Protein AF-A0A6B3G689-F1 (afdb_monomer_lite)

Secondary structure (DSSP, 8-state):
---TTTSPPPPPHHHHHHHHHHHHHHTT--S-----PPP------

Foldseek 3Di:
DQDPPQNDDDDDPVNQVVVQVVVCVVVVHPDGDDDDDDHDPDPPD

Structure (mmCIF, N/CA/C/O backbone):
data_AF-A0A6B3G689-F1
#
_entry.id   AF-A0A6B3G689-F1
#
loop_
_atom_site.group_PDB
_atom_site.id
_atom_site.type_symbol
_atom_site.label_atom_id
_atom_site.label_alt_id
_atom_site.label_comp_id
_atom_site.label_asym_id
_atom_site.label_entity_id
_atom_site.label_seq_id
_atom_site.pdbx_PDB_ins_code
_atom_site.Cartn_x
_atom_site.Cartn_y
_atom_site.Cartn_z
_atom_site.occupancy
_atom_site.B_iso_or_equiv
_atom_site.auth_seq_id
_atom_site.auth_comp_id
_atom_site.auth_asym_id
_atom_site.auth_atom_id
_atom_site.pdbx_PDB_model_num
ATOM 1 N N . MET A 1 1 ? 15.069 -10.765 -20.957 1.00 61.69 1 MET A N 1
ATOM 2 C CA . MET A 1 1 ? 14.070 -11.274 -19.997 1.00 61.69 1 MET A CA 1
ATOM 3 C C . MET A 1 1 ? 13.662 -10.109 -19.128 1.00 61.69 1 MET A C 1
ATOM 5 O O . MET A 1 1 ? 14.548 -9.473 -18.582 1.00 61.69 1 MET A O 1
ATOM 9 N N . THR A 1 2 ? 12.375 -9.794 -19.085 1.00 71.00 2 THR A N 1
ATOM 10 C CA . THR A 1 2 ? 11.824 -8.671 -18.320 1.00 71.00 2 THR A CA 1
ATOM 11 C C . THR A 1 2 ? 11.724 -9.097 -16.856 1.00 71.00 2 THR A C 1
ATOM 13 O O . THR A 1 2 ? 11.138 -10.146 -16.568 1.00 71.00 2 THR A O 1
ATOM 16 N N . HIS A 1 3 ? 12.358 -8.370 -15.941 1.00 69.94 3 HIS A N 1
ATOM 17 C CA . HIS A 1 3 ? 12.361 -8.716 -14.527 1.00 69.94 3 HIS A CA 1
ATOM 18 C C . HIS A 1 3 ? 11.027 -8.281 -13.895 1.00 69.94 3 HIS A C 1
ATOM 20 O O . HIS A 1 3 ? 10.695 -7.094 -13.920 1.00 69.94 3 HIS A O 1
ATOM 26 N N . PRO A 1 4 ? 10.262 -9.204 -13.280 1.00 71.94 4 PRO A N 1
ATOM 27 C CA . PRO A 1 4 ? 8.857 -8.985 -12.911 1.00 71.94 4 PRO A CA 1
ATOM 28 C C . PRO A 1 4 ? 8.625 -7.864 -11.889 1.00 71.94 4 PRO A C 1
ATOM 30 O O . PRO A 1 4 ? 7.499 -7.400 -11.749 1.00 71.94 4 PRO A O 1
ATOM 33 N 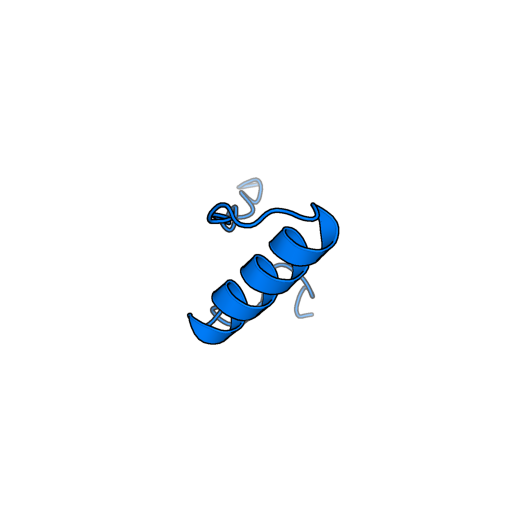N . PHE A 1 5 ? 9.674 -7.427 -11.188 1.00 70.81 5 PHE A N 1
ATOM 34 C CA . PHE A 1 5 ? 9.607 -6.347 -10.199 1.00 70.81 5 PHE A CA 1
ATOM 35 C C . PHE A 1 5 ? 10.452 -5.116 -10.540 1.00 70.81 5 PHE A C 1
ATOM 37 O O . PHE A 1 5 ? 10.351 -4.124 -9.831 1.00 70.81 5 PHE A O 1
ATOM 44 N N . LEU A 1 6 ? 11.288 -5.175 -11.585 1.00 71.44 6 LEU A N 1
ATOM 45 C CA . LEU A 1 6 ? 12.153 -4.044 -11.969 1.00 71.44 6 LEU A CA 1
ATOM 46 C C . LEU A 1 6 ? 11.675 -3.359 -13.252 1.00 71.44 6 LEU A C 1
ATOM 48 O O . LEU A 1 6 ? 11.988 -2.199 -13.468 1.00 71.44 6 LEU A O 1
ATOM 52 N N . ASP A 1 7 ? 10.853 -4.041 -14.049 1.00 75.50 7 ASP A N 1
ATOM 53 C CA . ASP A 1 7 ? 10.283 -3.510 -15.289 1.00 75.50 7 ASP A CA 1
ATOM 54 C C . ASP A 1 7 ? 8.773 -3.251 -15.147 1.00 75.50 7 ASP A C 1
ATOM 56 O O . ASP A 1 7 ? 7.986 -3.467 -16.075 1.00 75.50 7 ASP A O 1
ATOM 60 N N . LEU A 1 8 ? 8.335 -2.853 -13.948 1.00 74.50 8 LEU A N 1
ATOM 61 C CA . LEU A 1 8 ? 6.931 -2.537 -13.708 1.00 74.50 8 LEU A CA 1
ATOM 62 C C . LEU A 1 8 ? 6.562 -1.231 -14.429 1.00 74.50 8 LEU A C 1
ATOM 64 O O . LEU A 1 8 ? 7.302 -0.249 -14.339 1.00 74.50 8 LEU A O 1
ATOM 68 N N . PRO A 1 9 ? 5.414 -1.180 -15.130 1.00 78.81 9 PRO A N 1
ATOM 69 C CA . PRO A 1 9 ? 4.929 0.073 -15.686 1.00 78.81 9 PRO A CA 1
ATOM 70 C C . PRO A 1 9 ? 4.648 1.073 -14.552 1.00 78.81 9 PRO A C 1
ATOM 72 O O . PRO A 1 9 ? 4.293 0.647 -13.447 1.00 78.81 9 PRO A O 1
ATOM 75 N N . PRO A 1 10 ? 4.741 2.391 -14.817 1.00 81.38 10 PRO A N 1
ATOM 76 C CA . PRO A 1 10 ? 4.450 3.408 -13.817 1.00 81.38 10 PRO A CA 1
ATOM 77 C C . PRO A 1 10 ? 3.095 3.164 -13.157 1.00 81.38 10 PRO A C 1
ATOM 79 O O . PRO A 1 10 ? 2.069 3.019 -13.832 1.00 81.38 10 PRO A O 1
ATOM 82 N N . LEU A 1 11 ? 3.088 3.119 -11.826 1.00 85.00 11 LEU A N 1
ATOM 83 C CA . LEU A 1 11 ? 1.850 2.994 -11.076 1.00 85.00 11 LEU A CA 1
ATOM 84 C C . LEU A 1 11 ? 1.007 4.257 -11.264 1.00 85.00 11 LEU A C 1
ATOM 86 O O . LEU A 1 11 ? 1.499 5.384 -11.236 1.00 85.00 11 LEU A O 1
ATOM 90 N N . THR A 1 12 ? -0.295 4.064 -11.447 1.00 89.12 12 THR A N 1
ATOM 91 C CA . THR A 1 12 ? -1.244 5.173 -11.561 1.00 89.12 12 THR A CA 1
ATOM 92 C C . THR A 1 12 ? -1.716 5.607 -10.179 1.00 89.12 12 THR A C 1
ATOM 94 O O . THR A 1 12 ? -1.757 4.803 -9.246 1.00 89.12 12 THR A O 1
ATOM 97 N N . ALA A 1 13 ? -2.181 6.852 -10.050 1.00 91.19 13 ALA A N 1
ATOM 98 C CA . ALA A 1 13 ? -2.790 7.339 -8.809 1.00 91.19 13 ALA A CA 1
ATOM 99 C C . ALA A 1 13 ? -3.938 6.432 -8.315 1.00 91.19 13 ALA A C 1
ATOM 101 O O . ALA A 1 13 ? -4.083 6.191 -7.119 1.00 91.19 13 ALA A O 1
ATOM 102 N N . GLY A 1 14 ? -4.723 5.856 -9.236 1.00 93.62 14 GLY A N 1
ATOM 103 C CA . GLY A 1 14 ? -5.785 4.908 -8.891 1.00 93.62 14 GLY A CA 1
ATOM 104 C C . GLY A 1 14 ? -5.262 3.602 -8.285 1.00 93.62 14 GLY A C 1
ATOM 105 O O . GLY A 1 14 ? -5.912 3.038 -7.402 1.00 93.62 14 GLY A O 1
ATOM 106 N N . HIS A 1 15 ? -4.084 3.144 -8.720 1.00 91.62 15 HIS A N 1
ATOM 107 C CA . HIS A 1 15 ? -3.430 1.967 -8.157 1.00 91.62 15 HIS A CA 1
ATOM 108 C C . HIS A 1 15 ? -2.944 2.243 -6.727 1.00 91.62 15 HIS A C 1
ATOM 110 O O . HIS A 1 15 ? -3.234 1.450 -5.831 1.00 91.62 15 HIS A O 1
ATOM 116 N N . PHE A 1 16 ? -2.299 3.391 -6.490 1.00 91.44 16 PHE A N 1
ATOM 117 C CA . PHE A 1 16 ? -1.907 3.818 -5.141 1.00 91.44 16 PHE A CA 1
ATOM 118 C C . PHE A 1 16 ? -3.120 3.885 -4.204 1.00 91.44 16 PHE A C 1
ATOM 120 O O . PHE A 1 16 ? -3.152 3.194 -3.186 1.00 91.44 16 PHE A O 1
ATOM 127 N N . ALA A 1 17 ? -4.189 4.569 -4.617 1.00 93.94 17 ALA A N 1
ATOM 128 C CA . ALA A 1 17 ? -5.398 4.695 -3.806 1.00 93.94 17 ALA A CA 1
ATOM 129 C C . ALA A 1 17 ? -6.053 3.333 -3.482 1.00 93.94 17 ALA A C 1
ATOM 131 O O . ALA A 1 17 ? -6.685 3.157 -2.437 1.00 93.94 17 ALA A O 1
ATOM 132 N N . ALA A 1 18 ? -5.936 2.340 -4.371 1.00 95.06 18 ALA A N 1
ATOM 133 C CA . ALA A 1 18 ? -6.431 0.990 -4.107 1.00 95.06 18 ALA A CA 1
ATOM 134 C C . ALA A 1 18 ? -5.619 0.270 -3.017 1.00 95.06 18 ALA A C 1
ATOM 136 O O . ALA A 1 18 ? -6.212 -0.427 -2.183 1.00 95.06 18 ALA A O 1
ATOM 137 N N . ILE A 1 19 ? -4.295 0.452 -3.004 1.00 94.25 19 ILE A N 1
ATOM 138 C CA . ILE A 1 19 ? -3.405 -0.097 -1.975 1.00 94.25 19 ILE A CA 1
ATOM 139 C C . ILE A 1 19 ? -3.678 0.583 -0.630 1.00 94.25 19 ILE A C 1
ATOM 141 O O . ILE A 1 19 ? -3.916 -0.126 0.348 1.00 94.25 19 ILE A O 1
ATOM 145 N N . GLU A 1 20 ? -3.747 1.916 -0.584 1.00 95.69 20 GLU A N 1
ATOM 146 C CA . GLU A 1 20 ? -4.037 2.687 0.639 1.00 95.69 20 GLU A CA 1
ATOM 147 C C . GLU A 1 20 ? -5.328 2.206 1.305 1.00 95.69 20 GLU A C 1
ATOM 149 O O . GLU A 1 20 ? -5.328 1.825 2.475 1.00 95.69 20 GLU A O 1
ATOM 154 N N . ARG A 1 21 ? -6.416 2.080 0.531 1.00 96.88 21 ARG A N 1
ATOM 155 C CA . ARG A 1 21 ? -7.695 1.553 1.035 1.00 96.88 21 ARG A CA 1
ATOM 156 C C . ARG A 1 21 ? -7.586 0.124 1.566 1.00 96.88 21 ARG A C 1
ATOM 158 O O . ARG A 1 21 ? -8.303 -0.239 2.497 1.00 96.88 21 ARG A O 1
ATOM 165 N N . ARG A 1 22 ? -6.761 -0.729 0.952 1.00 97.38 22 ARG A N 1
ATOM 166 C CA . ARG A 1 22 ? -6.578 -2.117 1.406 1.00 97.38 22 ARG A CA 1
ATOM 167 C C . ARG A 1 22 ? -5.802 -2.168 2.718 1.00 97.38 22 ARG A C 1
ATOM 169 O O . ARG A 1 22 ? -6.183 -2.940 3.595 1.00 97.38 22 ARG A O 1
ATOM 176 N N . VAL A 1 23 ? -4.771 -1.341 2.854 1.00 97.19 23 VAL A N 1
ATOM 177 C CA . VAL A 1 23 ? -3.976 -1.226 4.081 1.00 97.19 23 VAL A CA 1
ATOM 178 C C . VAL A 1 23 ? -4.805 -0.613 5.210 1.00 97.19 23 VAL A C 1
ATOM 180 O O . VAL A 1 23 ? -4.817 -1.169 6.302 1.00 97.19 23 VAL A O 1
ATOM 183 N N . ALA A 1 24 ? -5.589 0.436 4.946 1.00 98.12 24 ALA A N 1
ATOM 184 C CA . ALA A 1 24 ? -6.475 1.037 5.946 1.00 98.12 24 ALA A CA 1
ATOM 185 C C . ALA A 1 24 ? -7.464 0.010 6.531 1.00 98.12 24 ALA A C 1
ATOM 187 O O . ALA A 1 24 ? -7.609 -0.101 7.748 1.00 98.12 24 ALA A O 1
ATOM 188 N N . ARG A 1 25 ? -8.069 -0.828 5.670 1.00 98.06 25 ARG A N 1
ATOM 189 C CA . ARG A 1 25 ? -8.931 -1.942 6.108 1.00 98.06 25 ARG A CA 1
ATOM 190 C C . ARG A 1 25 ? -8.180 -2.998 6.913 1.00 98.06 25 ARG A C 1
ATOM 192 O O . ARG A 1 25 ? -8.735 -3.516 7.873 1.00 98.06 25 ARG A O 1
ATOM 199 N N . LEU A 1 26 ? -6.949 -3.332 6.522 1.00 98.06 26 LEU A N 1
ATOM 200 C CA . LEU A 1 26 ? -6.121 -4.307 7.239 1.00 98.06 26 LEU A CA 1
ATOM 201 C C . LEU A 1 26 ? -5.785 -3.826 8.655 1.00 98.06 26 LEU A C 1
ATOM 203 O O . LEU A 1 26 ? -5.786 -4.623 9.587 1.00 98.06 26 LEU A O 1
ATOM 207 N N . LEU A 1 27 ? -5.519 -2.530 8.805 1.00 98.06 27 LEU A N 1
ATOM 208 C CA . LEU A 1 27 ? -5.191 -1.903 10.083 1.00 98.06 27 LEU A CA 1
ATOM 209 C C . LEU A 1 27 ? -6.430 -1.506 10.903 1.00 98.06 27 LEU A C 1
ATOM 211 O O . LEU A 1 27 ? -6.269 -1.029 12.021 1.00 98.06 27 LEU A O 1
ATOM 215 N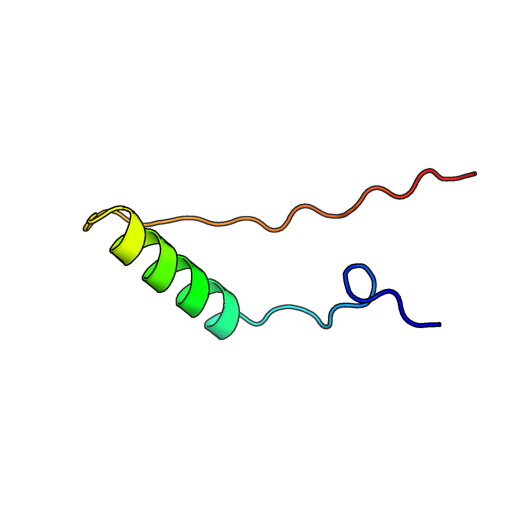 N . ALA A 1 28 ? -7.642 -1.684 10.359 1.00 98.19 28 ALA A N 1
ATOM 216 C CA . ALA A 1 28 ? -8.903 -1.228 10.950 1.00 98.19 28 ALA A CA 1
ATOM 217 C C . ALA A 1 28 ? -8.862 0.253 11.387 1.00 98.19 28 ALA A C 1
ATOM 219 O O . ALA A 1 28 ? -9.312 0.604 12.476 1.00 98.19 28 ALA A O 1
ATOM 220 N N . THR A 1 29 ? -8.296 1.116 10.537 1.00 97.75 29 THR A N 1
ATOM 221 C CA . THR A 1 29 ? -8.105 2.543 10.826 1.00 97.75 29 THR A CA 1
ATOM 222 C C . THR A 1 29 ? -8.950 3.430 9.917 1.00 97.75 29 THR A C 1
ATOM 224 O O . THR A 1 29 ? -9.142 3.127 8.739 1.00 97.75 29 THR A O 1
ATOM 227 N N . GLU A 1 30 ? -9.420 4.545 10.475 1.00 95.69 30 GLU A N 1
ATOM 228 C CA . GLU A 1 30 ? -10.035 5.657 9.734 1.00 95.69 30 GLU A CA 1
ATOM 229 C C . GLU A 1 30 ? -9.023 6.765 9.397 1.00 95.69 30 GLU A C 1
ATOM 231 O O . GLU A 1 30 ? -9.375 7.740 8.742 1.00 95.69 30 GLU A O 1
ATOM 236 N N . GLN A 1 31 ? -7.773 6.636 9.856 1.00 96.44 31 GLN A N 1
ATOM 237 C CA . GLN A 1 31 ? -6.703 7.583 9.539 1.00 96.44 31 GLN A CA 1
ATOM 238 C C . GLN A 1 31 ? -6.186 7.372 8.114 1.00 96.44 31 GLN A C 1
ATOM 240 O O . GLN A 1 31 ? -6.199 6.251 7.595 1.00 96.44 31 GLN A O 1
ATOM 245 N 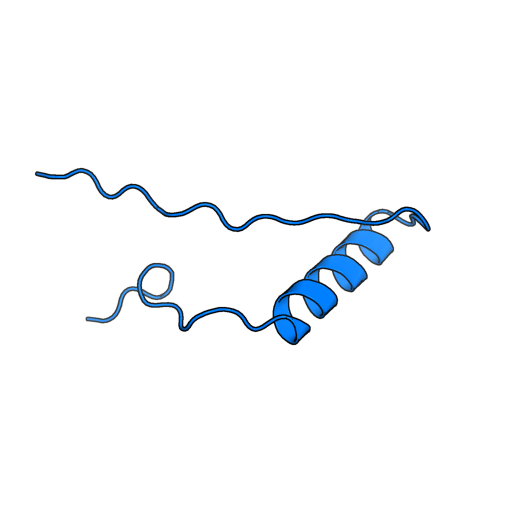N . ASP A 1 32 ? -5.658 8.440 7.518 1.00 94.38 32 ASP A N 1
ATOM 246 C CA . ASP A 1 32 ? -5.049 8.376 6.194 1.00 94.38 32 ASP A CA 1
ATOM 247 C C . ASP A 1 32 ? -3.815 7.465 6.192 1.00 94.38 32 ASP A C 1
ATOM 249 O O . ASP A 1 32 ? -2.958 7.512 7.080 1.00 94.38 32 ASP A O 1
ATOM 253 N N . VAL A 1 33 ? -3.716 6.633 5.156 1.00 95.38 33 VAL A N 1
ATOM 254 C CA . VAL A 1 33 ? -2.552 5.785 4.901 1.00 95.38 33 VAL A CA 1
ATOM 255 C C . VAL A 1 33 ? -1.771 6.396 3.753 1.00 95.38 33 VAL A C 1
ATOM 257 O O . VAL A 1 33 ? -2.303 6.536 2.658 1.00 95.38 33 VAL A O 1
ATOM 260 N N . VAL A 1 34 ? -0.499 6.700 3.997 1.00 92.75 34 VAL A N 1
ATOM 261 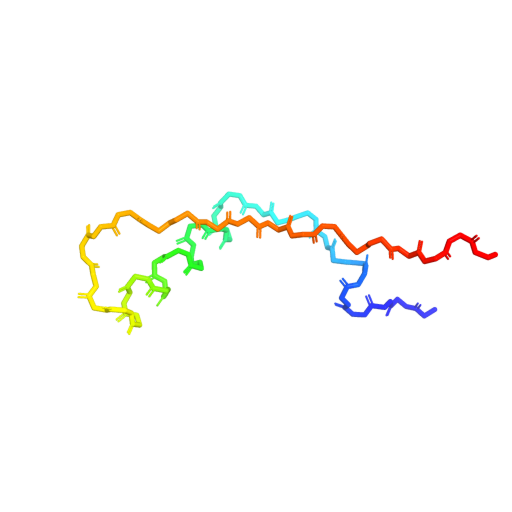C CA . VAL A 1 34 ? 0.437 7.157 2.966 1.00 92.75 34 VAL A CA 1
ATOM 262 C C . VAL A 1 34 ? 1.380 6.013 2.618 1.00 92.75 34 VAL A C 1
ATOM 264 O O . VAL A 1 34 ? 1.985 5.403 3.500 1.00 92.75 34 VAL A O 1
ATOM 267 N N . ILE A 1 35 ? 1.519 5.733 1.326 1.00 87.50 35 ILE A N 1
ATOM 268 C CA . ILE A 1 35 ? 2.449 4.734 0.792 1.00 87.50 35 ILE A CA 1
ATOM 269 C C . ILE A 1 35 ? 3.436 5.393 -0.165 1.00 87.50 35 ILE A C 1
ATOM 271 O O . ILE A 1 35 ? 3.081 6.263 -0.955 1.00 87.50 35 ILE A O 1
ATOM 275 N N . THR A 1 36 ? 4.687 4.948 -0.113 1.00 85.06 36 THR A N 1
ATOM 276 C CA . THR A 1 36 ? 5.748 5.385 -1.020 1.00 85.06 36 THR A CA 1
ATOM 277 C C . THR A 1 36 ? 6.334 4.168 -1.727 1.00 85.06 36 THR A C 1
ATOM 279 O O . THR A 1 36 ? 6.461 3.093 -1.138 1.00 85.06 36 THR A O 1
ATOM 282 N N . GLN A 1 37 ? 6.658 4.311 -3.013 1.00 78.06 37 GLN A N 1
ATOM 283 C CA . GLN A 1 37 ? 7.402 3.290 -3.744 1.00 78.06 37 GLN A CA 1
ATOM 284 C C . GLN A 1 37 ? 8.895 3.573 -3.572 1.00 78.06 37 GLN A C 1
ATOM 286 O O . GLN A 1 37 ? 9.365 4.656 -3.914 1.00 78.06 37 GLN A O 1
ATOM 291 N N . GLY A 1 38 ? 9.634 2.602 -3.037 1.00 76.69 38 GLY A N 1
ATOM 292 C CA . GLY A 1 38 ? 11.090 2.634 -3.086 1.00 76.69 38 GLY A CA 1
ATOM 293 C C . GLY A 1 38 ? 11.575 2.296 -4.493 1.00 76.69 38 GLY A C 1
ATOM 294 O O . GLY A 1 38 ? 11.099 1.334 -5.093 1.00 76.69 38 GLY A O 1
ATOM 295 N N . GLU A 1 39 ? 12.527 3.066 -5.008 1.00 73.56 39 GLU A N 1
ATOM 296 C CA . GLU A 1 39 ? 13.280 2.679 -6.200 1.00 73.56 39 GLU A CA 1
ATOM 297 C C . GLU A 1 39 ? 14.312 1.616 -5.816 1.00 73.56 39 GLU A C 1
ATOM 299 O O . GLU A 1 39 ? 15.021 1.749 -4.812 1.00 73.56 39 GLU A O 1
ATOM 304 N N . ALA A 1 40 ? 14.400 0.545 -6.604 1.00 70.94 40 ALA A N 1
ATOM 305 C CA . ALA A 1 40 ? 15.453 -0.441 -6.424 1.00 70.94 40 ALA A CA 1
ATOM 306 C C . ALA A 1 40 ? 16.776 0.165 -6.912 1.00 70.94 40 ALA A C 1
ATOM 308 O O . ALA A 1 40 ? 16.999 0.312 -8.112 1.00 70.94 40 ALA A O 1
ATOM 309 N N . LEU A 1 41 ? 17.666 0.510 -5.980 1.00 65.69 41 LEU A N 1
ATOM 310 C CA . LEU A 1 41 ? 19.052 0.827 -6.310 1.00 65.69 41 LEU A CA 1
ATOM 311 C C . LEU A 1 41 ? 19.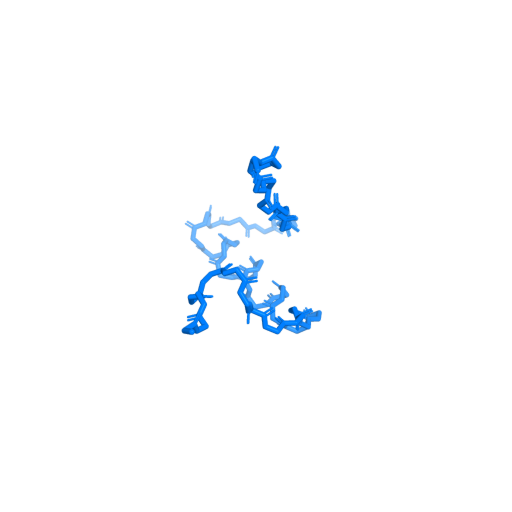736 -0.467 -6.756 1.00 65.69 41 LEU A C 1
ATOM 313 O O . LEU A 1 41 ? 20.128 -1.291 -5.929 1.00 65.69 41 LEU A O 1
ATOM 317 N N . LEU A 1 42 ? 19.844 -0.667 -8.067 1.00 70.75 42 LEU A N 1
ATOM 318 C CA . LEU A 1 42 ? 20.700 -1.715 -8.606 1.00 70.75 42 LEU A CA 1
ATOM 319 C C . LEU A 1 42 ? 22.166 -1.336 -8.343 1.00 70.75 42 LEU A C 1
ATOM 321 O O . LEU A 1 42 ? 22.532 -0.178 -8.568 1.00 70.75 42 LEU A O 1
ATOM 325 N N . PRO A 1 43 ? 23.010 -2.275 -7.874 1.00 69.62 43 PRO A N 1
ATOM 326 C CA . PRO A 1 43 ? 24.446 -2.051 -7.817 1.00 69.62 43 PRO A CA 1
ATOM 327 C C . PRO A 1 43 ? 24.946 -1.725 -9.226 1.00 69.62 43 PRO A C 1
ATOM 329 O O . PRO A 1 43 ? 24.718 -2.495 -10.159 1.00 69.62 43 PRO A O 1
ATOM 332 N N . LEU A 1 44 ? 25.583 -0.564 -9.378 1.00 68.94 44 LEU A N 1
ATOM 333 C CA . LEU A 1 44 ? 26.326 -0.214 -10.584 1.00 68.94 44 LEU A CA 1
ATOM 334 C C . LEU A 1 44 ? 27.643 -1.001 -10.555 1.00 68.94 44 LEU A C 1
ATOM 336 O O . LEU A 1 44 ? 28.663 -0.468 -10.121 1.00 68.94 44 LEU A O 1
ATOM 340 N N . GLU A 1 45 ? 27.59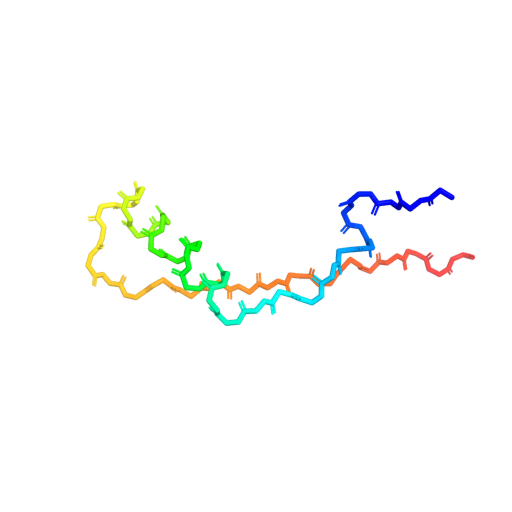8 -2.276 -10.933 1.00 60.06 45 GLU A N 1
ATOM 341 C CA . GLU A 1 45 ? 28.789 -3.020 -11.368 1.00 60.06 45 GLU A CA 1
ATOM 342 C C . GLU A 1 45 ? 28.851 -3.058 -12.897 1.00 60.06 45 GLU A C 1
ATOM 344 O O . GLU A 1 45 ? 27.825 -3.415 -13.524 1.00 60.06 45 GLU A O 1
#

Sequence (45 aa):
MTHPFLDLPPLTAGHFAAIERRVARLLATEQDVVITQGEALLPLE

pLDDT: mean 84.65, std 11.99, range [60.06, 98.19]

Radius of gyration: 14.21 Å; chains: 1; bounding box: 39×20×31 Å